Protein AF-A0A2J8PCM3-F1 (afdb_monomer)

Secondary structure (DSSP, 8-state):
-PPPPPP-PPPPPP--------TT-HHHHHHHHHHHHHHHHHHHHHHHHHHHHHHHHS---TT-SS--HHHHHHHHHHHHHHHHHHHHHHHHHHHHHHHHHHHHHHHHHHHH------

Nearest PDB structures (foldseek):
  6o35-assembly1_A  TM=3.845E-01  e=9.141E+00  synthetic construct

Foldseek 3Di:
DDDDDDDDDDDDDDDDPDDDDDPPCPVVVVVVVVVVVVVVVVVVVVVVVVLVVLVVVFPDDPPCPDDDPVNSVVSSVVRVVVVVVVVVVVVVVVVVVVVVVVVVVVVVDVVVDPPPPD

Solvent-accessible surface area (backbone atoms only — not comparable to full-atom values): 7454 Å² total; per-residue (Å²): 138,86,82,84,82,85,79,82,79,78,81,80,80,79,78,80,78,81,81,77,89,72,100,83,54,67,68,59,55,52,50,50,52,51,54,49,51,53,52,50,50,50,53,52,52,53,50,49,52,54,52,56,58,50,52,76,76,38,96,68,62,91,85,56,88,72,77,52,72,66,58,50,53,53,52,47,56,52,48,53,54,50,51,56,51,50,50,54,51,50,52,54,50,50,55,49,50,54,50,50,52,51,51,51,52,54,52,48,54,67,71,62,50,83,73,84,81,125

Sequence (118 aa):
MPSPRLQHSKPPRRLSRAQKHSSGSSNTSTANRSTHNELEKNRRAHLRLCLERLKVLIPLGPDCTRHTTLGLLNKAKAHIKKLEEAERKSQHQLENLEREQRFLKWRLEQLQGPQEME

Organism: Pan troglodytes (NCBI:txid9598)

Mean predicted aligned error: 14.69 Å

Radius of gyration: 35.74 Å; Cα contacts (8 Å, |Δi|>4): 9; chains: 1; bounding box: 71×74×94 Å

InterPro domains:
  IPR011598 Myc-type, basic helix-loop-helix (bHLH) domain [PF00010] (33-84)
  IPR011598 Myc-type, basic helix-loop-helix (bHLH) domain [PS50888] (31-83)
  IPR011598 Myc-type, basic helix-loop-helix (bHLH) domain [SM00353] (37-89)
  IPR036638 Helix-loop-helix DNA-binding domain superfamily [G3DSA:4.10.280.10] (32-111)
  IPR036638 Helix-loop-helix DNA-binding domain superfamily [SSF47459] (28-112)

pLDDT: mean 80.95, std 19.32, range [42.09, 98.5]

Structure (mmCIF, N/CA/C/O backbone):
data_AF-A0A2J8PCM3-F1
#
_entry.id   AF-A0A2J8PCM3-F1
#
loop_
_atom_site.group_PDB
_atom_site.id
_atom_site.type_symbol
_atom_site.label_atom_id
_atom_site.label_alt_id
_atom_site.label_comp_id
_atom_site.label_asym_id
_atom_site.label_entity_id
_atom_site.label_seq_id
_atom_site.pdbx_PDB_ins_code
_atom_site.Cartn_x
_atom_site.Cartn_y
_atom_site.Cartn_z
_atom_site.occupancy
_atom_site.B_iso_or_equiv
_atom_site.auth_seq_id
_atom_site.auth_comp_id
_atom_site.auth_asym_id
_atom_site.auth_atom_id
_atom_site.pdbx_PDB_model_num
ATOM 1 N N . MET A 1 1 ? 0.542 53.873 -42.841 1.00 52.31 1 MET A N 1
ATOM 2 C CA . MET A 1 1 ? 1.897 53.604 -42.315 1.00 52.31 1 MET A CA 1
ATOM 3 C C . MET A 1 1 ? 2.035 52.103 -42.088 1.00 52.31 1 MET A C 1
ATOM 5 O O . MET A 1 1 ? 1.349 51.606 -41.205 1.00 52.31 1 MET A O 1
ATOM 9 N N . PRO A 1 2 ? 2.797 51.357 -42.907 1.00 52.38 2 PRO A N 1
ATOM 10 C CA . PRO A 1 2 ? 2.992 49.924 -42.705 1.00 52.38 2 PRO A CA 1
ATOM 11 C C . PRO A 1 2 ? 4.155 49.661 -41.734 1.00 52.38 2 PRO A C 1
ATOM 13 O O . PRO A 1 2 ? 5.233 50.234 -41.878 1.00 52.38 2 PRO A O 1
ATOM 16 N N . SER A 1 3 ? 3.925 48.802 -40.739 1.00 53.03 3 SER A N 1
ATOM 17 C CA . SER A 1 3 ? 4.915 48.414 -39.725 1.00 53.03 3 SER A CA 1
ATOM 18 C C . SER A 1 3 ? 6.052 47.554 -40.314 1.00 53.03 3 SER A C 1
ATOM 20 O O . SER A 1 3 ? 5.799 46.743 -41.210 1.00 53.03 3 SER A O 1
ATOM 22 N N . PRO A 1 4 ? 7.302 47.671 -39.821 1.00 54.06 4 PRO A N 1
ATOM 23 C CA . PRO A 1 4 ? 8.437 46.948 -40.386 1.00 54.06 4 PRO A CA 1
ATOM 24 C C . PRO A 1 4 ? 8.471 45.466 -39.976 1.00 54.06 4 PRO A C 1
ATOM 26 O O . PRO A 1 4 ? 8.250 45.107 -38.820 1.00 54.06 4 PRO A O 1
ATOM 29 N N . ARG A 1 5 ? 8.796 44.601 -40.948 1.00 53.94 5 ARG A N 1
ATOM 30 C CA . ARG A 1 5 ? 9.018 43.153 -40.780 1.00 53.94 5 ARG A CA 1
ATOM 31 C C . ARG A 1 5 ? 10.190 42.888 -39.828 1.00 53.94 5 ARG A C 1
ATOM 33 O O . ARG A 1 5 ? 11.305 43.339 -40.077 1.00 53.94 5 ARG A O 1
ATOM 40 N N . LEU A 1 6 ? 9.952 42.064 -38.809 1.00 59.03 6 LEU A N 1
ATOM 41 C CA . LEU A 1 6 ? 10.996 41.459 -37.980 1.00 59.03 6 LEU A CA 1
ATOM 42 C C . LEU A 1 6 ? 11.843 40.495 -38.827 1.00 59.03 6 LEU A C 1
ATOM 44 O O . LEU A 1 6 ? 11.343 39.510 -39.380 1.00 59.03 6 LEU A O 1
ATOM 48 N N . GLN A 1 7 ? 13.134 40.797 -38.943 1.00 52.66 7 GLN A N 1
ATOM 49 C CA . GLN A 1 7 ? 14.123 39.930 -39.575 1.00 52.66 7 GLN A CA 1
ATOM 50 C C . GLN A 1 7 ? 14.489 38.803 -38.601 1.00 52.66 7 GLN A C 1
ATOM 52 O O . GLN A 1 7 ? 15.020 39.058 -37.524 1.00 52.66 7 GLN A O 1
ATOM 57 N N . HIS A 1 8 ? 14.209 37.553 -38.972 1.00 47.81 8 HIS A N 1
ATOM 58 C CA . HIS A 1 8 ? 14.647 36.388 -38.206 1.00 47.81 8 HIS A CA 1
ATOM 59 C C . HIS A 1 8 ? 16.108 36.091 -38.558 1.00 47.81 8 HIS A C 1
ATOM 61 O O . HIS A 1 8 ? 16.428 35.718 -39.691 1.00 47.81 8 HIS A O 1
ATOM 67 N N . SER A 1 9 ? 17.003 36.270 -37.592 1.00 52.09 9 SER A N 1
ATOM 68 C CA . SER A 1 9 ? 18.401 35.862 -37.683 1.00 52.09 9 SER A CA 1
ATOM 69 C C . SER A 1 9 ? 18.506 34.329 -37.681 1.00 52.09 9 SER A C 1
ATOM 71 O O . SER A 1 9 ? 17.924 33.637 -36.848 1.00 52.09 9 SER A O 1
ATOM 73 N N . LYS A 1 10 ? 19.239 33.779 -38.657 1.00 60.88 10 LYS A N 1
ATOM 74 C CA . LYS A 1 10 ? 19.553 32.343 -38.754 1.00 60.88 10 LYS A CA 1
ATOM 75 C C . LYS A 1 10 ? 20.372 31.902 -37.525 1.00 60.88 10 LYS A C 1
ATOM 77 O O . LYS A 1 10 ? 21.248 32.658 -37.105 1.00 60.88 10 LYS A O 1
ATOM 82 N N . PRO A 1 11 ? 20.167 30.688 -36.980 1.00 54.72 11 PRO A N 1
ATOM 83 C CA . PRO A 1 11 ? 20.981 30.194 -35.872 1.00 54.72 11 PRO A CA 1
ATOM 84 C C . PRO A 1 11 ? 22.429 29.939 -36.333 1.00 54.72 11 PRO A C 1
ATOM 86 O O . PRO A 1 11 ? 22.649 29.579 -37.497 1.00 54.72 11 PRO A O 1
ATOM 89 N N . PRO A 1 12 ? 23.434 30.097 -35.452 1.00 53.78 12 PRO A N 1
ATOM 90 C CA . PRO A 1 12 ? 24.823 29.874 -35.824 1.00 53.78 12 PRO A CA 1
ATOM 91 C C . PRO A 1 12 ? 25.064 28.391 -36.135 1.00 53.78 12 PRO A C 1
ATOM 93 O O . PRO A 1 12 ? 24.621 27.493 -35.413 1.00 53.78 12 PRO A O 1
ATOM 96 N N . ARG A 1 13 ? 25.783 28.133 -37.235 1.00 56.16 13 ARG A N 1
ATOM 97 C CA . ARG A 1 13 ? 26.284 26.802 -37.606 1.00 56.16 13 ARG A CA 1
ATOM 98 C C . ARG A 1 13 ? 27.101 26.234 -36.443 1.00 56.16 13 ARG A C 1
ATOM 100 O O . ARG A 1 13 ? 28.035 26.880 -35.975 1.00 56.16 13 ARG A O 1
ATOM 107 N N . ARG A 1 14 ? 26.772 25.011 -36.006 1.00 54.19 14 ARG A N 1
ATOM 108 C CA . ARG A 1 14 ? 27.604 24.230 -35.076 1.00 54.19 14 ARG A CA 1
ATOM 109 C C . ARG A 1 14 ? 29.031 24.168 -35.620 1.00 54.19 14 ARG A C 1
ATOM 111 O O . ARG A 1 14 ? 29.235 23.641 -36.712 1.00 54.19 14 ARG A O 1
ATOM 118 N N . LEU A 1 15 ? 30.003 24.643 -34.842 1.00 51.72 15 LEU A N 1
ATOM 119 C CA . LEU A 1 15 ? 31.405 24.325 -35.080 1.00 51.72 15 LEU A CA 1
ATOM 120 C C . LEU A 1 15 ? 31.565 22.804 -35.000 1.00 51.72 15 LEU A C 1
ATOM 122 O O . LEU A 1 15 ? 31.324 22.184 -33.961 1.00 51.72 15 LEU A O 1
ATOM 126 N N . SER A 1 16 ? 31.938 22.202 -36.124 1.00 54.38 16 SER A N 1
ATOM 127 C CA . SER A 1 16 ? 32.411 20.828 -36.204 1.00 54.38 16 SER A CA 1
ATOM 128 C C . SER A 1 16 ? 33.617 20.681 -35.280 1.00 54.38 16 SER A C 1
ATOM 130 O O . SER A 1 16 ? 34.687 21.234 -35.535 1.00 54.38 16 SER A O 1
ATOM 132 N N . ARG A 1 17 ? 33.421 19.960 -34.173 1.00 56.78 17 ARG A N 1
ATOM 133 C CA . ARG A 1 17 ? 34.472 19.595 -33.223 1.00 56.78 17 ARG A CA 1
ATOM 134 C C . ARG A 1 17 ? 35.517 18.763 -33.963 1.00 56.78 17 ARG A C 1
ATOM 136 O O . ARG A 1 17 ? 35.249 17.619 -34.314 1.00 56.78 17 ARG A O 1
ATOM 143 N N . ALA A 1 18 ? 36.688 19.349 -34.194 1.00 48.97 18 ALA A N 1
ATOM 144 C CA . ALA A 1 18 ? 37.847 18.652 -34.731 1.00 48.97 18 ALA A CA 1
ATOM 145 C C . ALA A 1 18 ? 38.190 17.456 -33.823 1.00 48.97 18 ALA A C 1
ATOM 147 O O . ALA A 1 18 ? 38.590 17.633 -32.670 1.00 48.97 18 ALA A O 1
ATOM 148 N N . GLN A 1 19 ? 37.992 16.234 -34.325 1.00 56.28 19 GLN A N 1
ATOM 149 C CA . GLN A 1 19 ? 38.495 15.024 -33.682 1.00 56.28 19 GLN A CA 1
ATOM 150 C C . GLN A 1 19 ? 39.987 14.899 -33.994 1.00 56.28 19 GLN A C 1
ATOM 152 O O . GLN A 1 19 ? 40.373 14.539 -35.101 1.00 56.28 19 GLN A O 1
ATOM 157 N N . LYS A 1 20 ? 40.820 15.219 -33.001 1.00 47.81 20 LYS A N 1
ATOM 158 C CA . LYS A 1 20 ? 42.234 14.835 -32.970 1.00 47.81 20 LYS A CA 1
ATOM 159 C C . LYS A 1 20 ? 42.350 13.345 -32.617 1.00 47.81 20 LYS A C 1
ATOM 161 O O . LYS A 1 20 ? 41.561 12.820 -31.836 1.00 47.81 20 LYS A O 1
ATOM 166 N N . HIS A 1 21 ? 43.325 12.701 -33.246 1.00 55.16 21 HIS A N 1
ATOM 167 C CA . HIS A 1 21 ? 43.581 11.264 -33.307 1.00 55.16 21 HIS A CA 1
ATOM 168 C C . HIS A 1 21 ? 43.700 10.547 -31.948 1.00 55.16 21 HIS A C 1
ATOM 170 O O . HIS A 1 21 ? 44.430 10.993 -31.068 1.00 55.16 21 HIS A O 1
ATOM 176 N N . SER A 1 22 ? 43.083 9.363 -31.849 1.00 50.50 22 SER A N 1
ATOM 177 C CA . SER A 1 22 ? 43.595 8.218 -31.076 1.00 50.50 22 SER A CA 1
ATOM 178 C C . SER A 1 22 ? 43.083 6.900 -31.686 1.00 50.50 22 SER A C 1
ATOM 180 O O . SER A 1 22 ? 42.045 6.342 -31.328 1.00 50.50 22 SER A O 1
ATOM 182 N N . SER A 1 23 ? 43.816 6.406 -32.683 1.00 55.09 23 SER A N 1
ATOM 183 C CA . SER A 1 23 ? 43.581 5.140 -33.386 1.00 55.09 23 SER A CA 1
ATOM 184 C C . SER A 1 23 ? 43.999 3.932 -32.535 1.00 55.09 23 SER A C 1
ATOM 186 O O . SER A 1 23 ? 44.985 3.265 -32.831 1.00 55.09 23 SER A O 1
ATOM 188 N N . GLY A 1 24 ? 43.249 3.667 -31.460 1.00 54.12 24 GLY A N 1
ATOM 189 C CA . GLY A 1 24 ? 43.447 2.484 -30.605 1.00 54.12 24 GLY A CA 1
ATOM 190 C C . GLY A 1 24 ? 42.374 2.219 -29.537 1.00 54.12 24 GLY A C 1
ATOM 191 O O . GLY A 1 24 ? 42.500 1.261 -28.787 1.00 54.12 24 GLY A O 1
ATOM 192 N N . SER A 1 25 ? 41.313 3.035 -29.443 1.00 54.00 25 SER A N 1
ATOM 193 C CA . SER A 1 25 ? 40.330 2.972 -28.336 1.00 54.00 25 SER A CA 1
ATOM 194 C C . SER A 1 25 ? 38.859 2.994 -28.798 1.00 54.00 25 SER A C 1
ATOM 196 O O . SER A 1 25 ? 37.941 3.302 -28.038 1.00 54.00 25 SER A O 1
ATOM 198 N N . SER A 1 26 ? 38.588 2.700 -30.073 1.00 56.50 26 SER A N 1
ATOM 199 C CA . SER A 1 26 ? 37.218 2.680 -30.620 1.00 56.50 26 SER A CA 1
ATOM 200 C C . SER A 1 26 ? 36.460 1.380 -30.306 1.00 56.50 26 SER A C 1
ATOM 202 O O . SER A 1 26 ? 35.253 1.419 -30.064 1.00 56.50 26 SER A O 1
ATOM 204 N N . ASN A 1 27 ? 37.153 0.237 -30.244 1.00 58.22 27 ASN A N 1
ATOM 205 C CA . ASN A 1 27 ? 36.540 -1.057 -29.904 1.00 58.22 27 ASN A CA 1
ATOM 206 C C . ASN A 1 27 ? 36.241 -1.205 -28.404 1.00 58.22 27 ASN A C 1
ATOM 208 O O . ASN A 1 27 ? 35.212 -1.754 -28.026 1.00 58.22 27 ASN A O 1
ATOM 212 N N . THR A 1 28 ? 37.095 -0.671 -27.529 1.00 60.66 28 THR A N 1
ATOM 213 C CA . THR A 1 28 ? 36.870 -0.686 -26.072 1.00 60.66 28 THR A CA 1
ATOM 214 C C . THR A 1 28 ? 35.725 0.242 -25.674 1.00 60.66 28 THR A C 1
ATOM 216 O O . THR A 1 28 ? 34.882 -0.116 -24.861 1.00 60.66 28 THR A O 1
ATOM 219 N N . SER A 1 29 ? 35.624 1.421 -26.288 1.00 66.19 29 SER A N 1
ATOM 220 C CA . SER A 1 29 ? 34.532 2.361 -26.016 1.00 66.19 29 SER A CA 1
ATOM 221 C C . SER A 1 29 ? 33.169 1.867 -26.523 1.00 66.19 29 SER A C 1
ATOM 223 O O . SER A 1 29 ? 32.154 2.102 -25.867 1.00 66.19 29 SER A O 1
ATOM 225 N N . THR A 1 30 ? 33.113 1.134 -27.638 1.00 73.00 30 THR A N 1
ATOM 226 C CA . THR A 1 30 ? 31.877 0.484 -28.123 1.00 73.00 30 THR A CA 1
ATOM 227 C C . THR A 1 30 ? 31.493 -0.746 -27.297 1.00 73.00 30 THR A C 1
ATOM 229 O O . THR A 1 30 ? 30.312 -0.898 -26.965 1.00 73.00 30 THR A O 1
ATOM 232 N N . ALA A 1 31 ? 32.464 -1.561 -26.873 1.00 75.19 31 ALA A N 1
ATOM 233 C CA . ALA A 1 31 ? 32.240 -2.644 -25.913 1.00 75.19 31 ALA A CA 1
ATOM 234 C C . ALA A 1 31 ? 31.708 -2.105 -24.572 1.00 75.19 31 ALA A C 1
ATOM 236 O O . ALA A 1 31 ? 30.682 -2.573 -24.084 1.00 75.19 31 ALA A O 1
ATOM 237 N N . ASN A 1 32 ? 32.304 -1.034 -24.039 1.00 85.00 32 ASN A N 1
ATOM 238 C CA . ASN A 1 32 ? 31.857 -0.400 -22.795 1.00 85.00 32 ASN A CA 1
ATOM 239 C C . ASN A 1 32 ? 30.430 0.161 -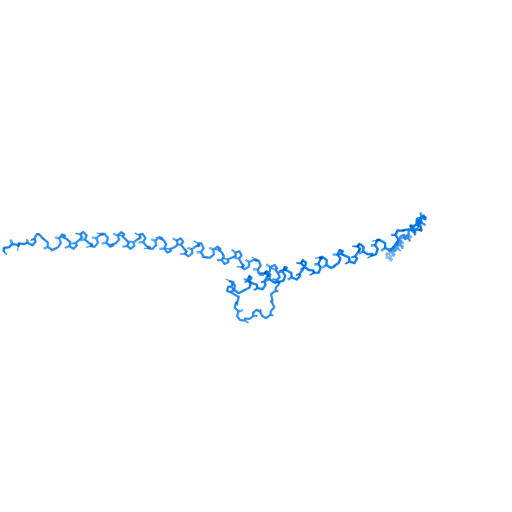22.899 1.00 85.00 32 ASN A C 1
ATOM 241 O O . ASN A 1 32 ? 29.647 0.036 -21.957 1.00 85.00 32 ASN A O 1
ATOM 245 N N . ARG A 1 33 ? 30.057 0.753 -24.043 1.00 91.88 33 ARG A N 1
ATOM 246 C CA . ARG A 1 33 ? 28.677 1.217 -24.286 1.00 91.88 33 ARG A CA 1
ATOM 247 C C . ARG A 1 33 ? 27.683 0.060 -24.346 1.00 91.88 33 ARG A C 1
ATOM 249 O O . ARG A 1 33 ? 26.571 0.195 -23.843 1.00 91.88 33 ARG A O 1
ATOM 256 N N . SER A 1 34 ? 28.085 -1.062 -24.934 1.00 91.88 34 SER A N 1
ATOM 257 C CA . SER A 1 34 ? 27.250 -2.262 -25.025 1.00 91.88 34 SER A CA 1
ATOM 258 C C . SER A 1 34 ? 27.026 -2.878 -23.642 1.00 91.88 34 SER A C 1
ATOM 260 O O . SER A 1 34 ? 25.879 -3.093 -23.256 1.00 91.88 34 SER A O 1
ATOM 262 N N . THR A 1 35 ? 28.087 -3.031 -22.841 1.00 95.06 35 THR A N 1
ATOM 263 C CA . THR A 1 35 ? 27.994 -3.483 -21.443 1.00 95.06 35 THR A CA 1
ATOM 264 C C . THR A 1 35 ? 27.104 -2.563 -20.607 1.00 95.06 35 THR A C 1
ATOM 266 O O . THR A 1 35 ? 26.223 -3.037 -19.893 1.00 95.06 35 THR A O 1
ATOM 269 N N . HIS A 1 36 ? 27.265 -1.241 -20.731 1.00 96.44 36 HIS A N 1
ATOM 270 C CA . HIS A 1 36 ? 26.406 -0.274 -20.044 1.00 96.44 36 HIS A CA 1
ATOM 271 C C . HIS A 1 36 ? 24.922 -0.442 -20.417 1.00 96.44 36 HIS A C 1
ATOM 273 O O . HIS A 1 36 ? 24.055 -0.423 -19.543 1.00 96.44 36 HIS A O 1
ATOM 279 N N . ASN A 1 37 ? 24.613 -0.615 -21.705 1.00 96.94 37 ASN A N 1
ATOM 280 C CA . ASN A 1 37 ? 23.236 -0.793 -22.166 1.00 96.94 37 ASN A CA 1
ATOM 281 C C . ASN A 1 37 ? 22.603 -2.082 -21.638 1.00 96.94 37 ASN A C 1
ATOM 283 O O . ASN A 1 37 ? 21.435 -2.053 -21.245 1.00 96.94 37 ASN A O 1
ATOM 287 N N . GLU A 1 38 ? 23.353 -3.185 -21.597 1.00 97.00 38 GLU A N 1
ATOM 288 C CA . GLU A 1 38 ? 22.862 -4.443 -21.027 1.00 97.00 38 GLU A CA 1
ATOM 289 C C . GLU A 1 38 ? 22.589 -4.314 -19.523 1.00 97.00 38 GLU A C 1
ATOM 291 O O . GLU A 1 38 ? 21.522 -4.720 -19.054 1.00 97.00 38 GLU A O 1
ATOM 296 N N . LEU A 1 39 ? 23.476 -3.649 -18.775 1.00 97.31 39 LEU A N 1
ATOM 297 C CA . LEU A 1 39 ? 23.252 -3.371 -17.353 1.00 97.31 39 LEU A CA 1
ATOM 298 C C . LEU A 1 39 ? 22.007 -2.498 -17.128 1.00 97.31 39 LEU A C 1
ATOM 300 O O . LEU A 1 39 ? 21.171 -2.817 -16.282 1.00 97.31 39 LEU A O 1
ATOM 304 N N . GLU A 1 40 ? 21.822 -1.435 -17.913 1.00 98.00 40 GLU A N 1
ATOM 305 C CA . GLU A 1 40 ? 20.642 -0.567 -17.803 1.00 98.00 40 GLU A CA 1
ATOM 306 C C . GLU A 1 40 ? 19.351 -1.290 -18.221 1.00 98.00 40 GLU A C 1
ATOM 308 O O . GLU A 1 40 ? 18.290 -1.081 -17.622 1.00 98.00 40 GLU A O 1
ATOM 313 N N . LYS A 1 41 ? 19.416 -2.179 -19.217 1.00 98.31 41 LYS A N 1
ATOM 314 C CA . LYS A 1 41 ? 18.288 -3.024 -19.628 1.00 98.31 41 LYS A CA 1
ATOM 315 C C . LYS A 1 41 ? 17.888 -3.982 -18.509 1.00 98.31 41 LYS A C 1
ATOM 317 O O . LYS A 1 41 ? 16.695 -4.069 -18.200 1.00 98.31 41 LYS A O 1
ATOM 322 N N . ASN A 1 42 ? 18.859 -4.634 -17.870 1.00 98.25 42 ASN A N 1
ATOM 323 C CA . ASN A 1 42 ? 18.625 -5.487 -16.708 1.00 98.25 42 ASN A CA 1
ATOM 324 C C . ASN A 1 42 ? 18.014 -4.686 -15.545 1.00 98.25 42 ASN A C 1
ATOM 326 O O . ASN A 1 42 ? 16.951 -5.050 -15.035 1.00 98.25 42 ASN A O 1
ATOM 330 N N . ARG A 1 43 ? 18.591 -3.523 -15.216 1.00 98.38 43 ARG A N 1
ATOM 331 C CA . ARG A 1 43 ? 18.068 -2.623 -14.177 1.00 98.38 43 ARG A CA 1
ATOM 332 C C . ARG A 1 43 ? 16.616 -2.214 -14.449 1.00 98.38 43 ARG A C 1
ATOM 334 O O . ARG A 1 43 ? 15.783 -2.226 -13.541 1.00 98.38 43 ARG A O 1
ATOM 341 N N . ARG A 1 44 ? 16.279 -1.882 -15.701 1.00 97.81 44 ARG A N 1
ATOM 342 C CA . ARG A 1 44 ? 14.901 -1.549 -16.113 1.00 97.81 44 ARG A CA 1
ATOM 343 C C . ARG A 1 44 ? 13.956 -2.744 -16.034 1.00 97.81 44 ARG A C 1
ATOM 345 O O . ARG A 1 44 ? 12.791 -2.550 -15.695 1.00 97.81 44 ARG A O 1
ATOM 352 N N . ALA A 1 45 ? 14.416 -3.952 -16.350 1.00 98.19 45 ALA A N 1
ATOM 353 C CA . ALA A 1 45 ? 13.616 -5.165 -16.193 1.00 98.19 45 ALA A CA 1
ATOM 354 C C . ALA A 1 45 ? 13.279 -5.412 -14.715 1.00 98.19 45 ALA A C 1
ATOM 356 O O . ALA A 1 45 ? 12.109 -5.603 -14.384 1.00 98.19 45 ALA A O 1
ATOM 357 N N . HIS A 1 46 ? 14.269 -5.288 -13.827 1.00 98.12 46 HIS A N 1
ATOM 358 C CA . HIS A 1 46 ? 14.060 -5.392 -12.383 1.00 98.12 46 HIS A CA 1
ATOM 359 C C . HIS A 1 46 ? 13.066 -4.340 -11.866 1.00 98.12 46 HIS A C 1
ATOM 361 O O . HIS A 1 46 ? 12.120 -4.672 -11.157 1.00 98.12 46 HIS A O 1
ATOM 367 N N . LEU A 1 47 ? 13.208 -3.078 -12.288 1.00 97.38 47 LEU A N 1
ATOM 368 C CA . LEU A 1 47 ? 12.269 -2.019 -11.906 1.00 97.38 47 LEU A CA 1
ATOM 369 C C . LEU A 1 47 ? 10.825 -2.345 -12.317 1.00 97.38 47 LEU A C 1
ATOM 371 O O . LEU A 1 47 ? 9.903 -2.140 -11.529 1.00 97.38 47 LEU A O 1
ATOM 375 N N . ARG A 1 48 ? 10.613 -2.865 -13.533 1.00 95.56 48 ARG A N 1
ATOM 376 C CA . ARG A 1 48 ? 9.275 -3.280 -13.981 1.00 95.56 48 ARG A CA 1
ATOM 377 C C . ARG A 1 48 ? 8.705 -4.380 -13.090 1.00 95.56 48 ARG A C 1
ATOM 379 O O . ARG A 1 48 ? 7.553 -4.267 -12.691 1.00 95.56 48 ARG A O 1
ATOM 386 N N . LEU A 1 49 ? 9.510 -5.378 -12.723 1.00 96.31 49 LEU A N 1
ATOM 387 C CA . LEU A 1 49 ? 9.089 -6.442 -11.808 1.00 96.31 49 LEU A CA 1
ATOM 388 C C . LEU A 1 49 ? 8.653 -5.887 -10.442 1.00 96.31 49 LEU A C 1
ATOM 390 O O . LEU A 1 49 ? 7.609 -6.281 -9.926 1.00 96.31 49 LEU A O 1
ATOM 394 N N . CYS A 1 50 ? 9.414 -4.952 -9.868 1.00 96.75 50 CYS A N 1
ATOM 395 C CA . CYS A 1 50 ? 9.034 -4.297 -8.614 1.00 96.75 50 CYS A CA 1
ATOM 396 C C . CYS A 1 50 ? 7.701 -3.543 -8.738 1.00 96.75 50 CYS A C 1
ATOM 398 O O . CYS A 1 50 ? 6.869 -3.621 -7.836 1.00 96.75 50 CYS A O 1
ATOM 400 N N . LEU A 1 51 ? 7.478 -2.837 -9.852 1.00 94.56 51 LEU A N 1
ATOM 401 C CA . LEU A 1 51 ? 6.229 -2.110 -10.091 1.00 94.56 51 LEU A CA 1
ATOM 402 C C . LEU A 1 51 ? 5.037 -3.057 -10.286 1.00 94.56 51 LEU A C 1
ATOM 404 O O . LEU A 1 51 ? 3.961 -2.761 -9.779 1.00 94.56 51 LEU A O 1
ATOM 408 N N . GLU A 1 52 ? 5.212 -4.196 -10.960 1.00 92.31 52 GLU A N 1
ATOM 409 C CA . GLU A 1 52 ? 4.157 -5.215 -11.075 1.00 92.31 52 GLU A CA 1
ATOM 410 C C . GLU A 1 52 ? 3.784 -5.802 -9.712 1.00 92.31 52 GLU A C 1
ATOM 412 O O . GLU A 1 52 ? 2.604 -5.876 -9.378 1.00 92.31 52 GLU A O 1
ATOM 417 N N . ARG A 1 53 ? 4.774 -6.129 -8.871 1.00 94.19 53 ARG A N 1
ATOM 418 C CA . ARG A 1 53 ? 4.512 -6.580 -7.493 1.00 94.19 53 ARG A CA 1
ATOM 419 C C . ARG A 1 53 ? 3.748 -5.530 -6.689 1.00 94.19 53 ARG A C 1
ATOM 421 O O . ARG A 1 53 ? 2.799 -5.864 -5.988 1.00 94.19 53 ARG A O 1
ATOM 428 N N . LEU A 1 54 ? 4.135 -4.262 -6.820 1.00 94.25 54 LEU A N 1
ATOM 429 C CA . 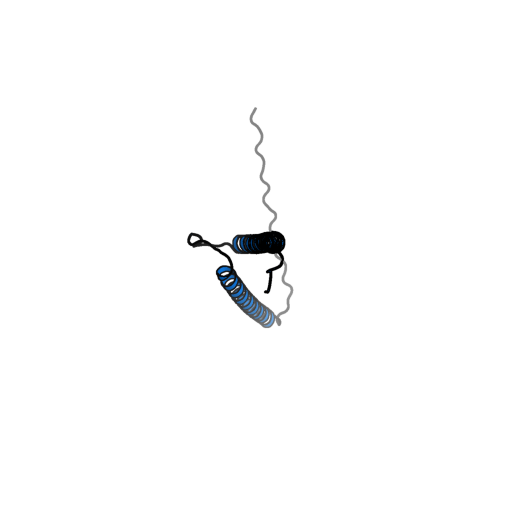LEU A 1 54 ? 3.464 -3.156 -6.144 1.00 94.25 54 LEU A CA 1
ATOM 430 C C . LEU A 1 54 ? 1.995 -3.020 -6.574 1.00 94.25 54 LEU A C 1
ATOM 432 O O . LEU A 1 54 ? 1.148 -2.726 -5.735 1.00 94.25 54 LEU A O 1
ATOM 436 N N . LYS A 1 55 ? 1.671 -3.250 -7.853 1.00 91.06 55 LYS A N 1
ATOM 437 C CA . LYS A 1 55 ? 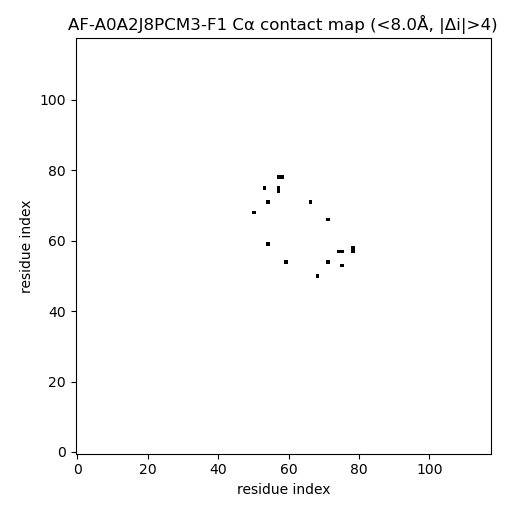0.288 -3.158 -8.347 1.00 91.06 55 LYS A CA 1
ATOM 438 C C . LYS A 1 55 ? -0.661 -4.122 -7.645 1.00 91.06 55 LYS A C 1
ATOM 440 O O . LYS A 1 55 ? -1.779 -3.727 -7.351 1.00 91.06 55 LYS A O 1
ATOM 445 N N . VAL A 1 56 ? -0.214 -5.343 -7.357 1.00 90.44 56 VAL A N 1
ATOM 446 C CA . VAL A 1 56 ? -1.043 -6.373 -6.705 1.00 90.44 56 VAL A CA 1
ATOM 447 C C . VAL A 1 56 ? -1.397 -5.990 -5.263 1.00 90.44 56 VAL A C 1
ATOM 449 O O . VAL A 1 56 ? -2.456 -6.358 -4.768 1.00 90.44 56 VAL A O 1
ATOM 452 N N . LEU A 1 57 ? -0.530 -5.228 -4.592 1.00 92.50 57 LEU A N 1
ATOM 453 C CA . LEU A 1 57 ? -0.723 -4.808 -3.200 1.00 92.50 57 LEU A CA 1
ATOM 454 C C . LEU A 1 57 ? -1.631 -3.585 -3.050 1.00 92.50 57 LEU A C 1
ATOM 456 O O . LEU A 1 57 ? -2.093 -3.292 -1.952 1.00 92.50 57 LEU A O 1
ATOM 460 N N . ILE A 1 58 ? -1.849 -2.831 -4.125 1.00 92.12 58 ILE A N 1
ATOM 461 C CA . ILE A 1 58 ? -2.634 -1.600 -4.083 1.00 92.12 58 ILE A CA 1
ATOM 462 C C . ILE A 1 58 ? -4.037 -1.909 -4.613 1.00 92.12 58 ILE A C 1
ATOM 464 O O . ILE A 1 58 ? -4.158 -2.567 -5.644 1.00 92.12 58 ILE A O 1
ATOM 468 N N . PRO A 1 59 ? -5.108 -1.381 -3.991 1.00 86.94 59 PRO A N 1
ATOM 469 C CA . PRO A 1 59 ? -6.463 -1.480 -4.522 1.00 86.94 59 PRO A CA 1
ATOM 470 C C . PRO A 1 59 ? -6.599 -0.604 -5.776 1.00 86.94 59 PRO A C 1
ATOM 472 O O . PRO A 1 59 ? -7.038 0.549 -5.747 1.00 86.94 59 PRO A O 1
ATOM 475 N N . LEU A 1 60 ? -6.151 -1.151 -6.898 1.00 76.81 60 LEU A N 1
ATOM 476 C CA . LEU A 1 60 ? -6.254 -0.583 -8.227 1.00 76.81 60 LEU A CA 1
ATOM 477 C C . LEU A 1 60 ? -7.520 -1.175 -8.843 1.00 76.81 60 LEU A C 1
ATOM 479 O O . LEU A 1 60 ? -7.516 -2.321 -9.271 1.00 76.81 60 LEU A O 1
ATOM 483 N N . GLY A 1 61 ? -8.627 -0.431 -8.800 1.00 69.38 61 GLY A N 1
ATOM 484 C CA . GLY A 1 61 ? -9.902 -0.894 -9.356 1.00 69.38 61 GLY A CA 1
ATOM 485 C C . GLY A 1 61 ? -9.788 -1.378 -10.816 1.00 69.38 61 GLY A C 1
ATOM 486 O O . GLY A 1 61 ? -8.837 -1.006 -11.513 1.00 69.38 61 GLY A O 1
ATOM 487 N N . PRO A 1 62 ? -10.764 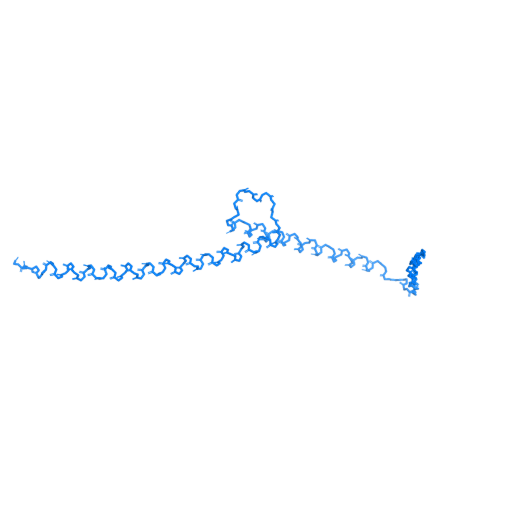-2.176 -11.285 1.00 64.94 62 PRO A N 1
ATOM 488 C CA . PRO A 1 62 ? -10.712 -2.896 -12.565 1.00 64.94 62 PRO A CA 1
ATOM 489 C C . PRO A 1 62 ? -10.539 -1.996 -13.803 1.00 64.94 62 PRO A C 1
ATOM 491 O O . PRO A 1 62 ? -10.056 -2.458 -14.833 1.00 64.94 62 PRO A O 1
ATOM 494 N N . ASP A 1 63 ? -10.837 -0.698 -13.699 1.00 58.72 63 ASP A N 1
ATOM 495 C CA . ASP A 1 63 ? -10.793 0.249 -14.824 1.00 58.72 63 ASP A CA 1
ATOM 496 C C . ASP A 1 63 ? -9.398 0.784 -15.156 1.00 58.72 63 ASP A C 1
ATOM 498 O O . ASP A 1 63 ? -9.217 1.578 -16.081 1.00 58.72 63 ASP A O 1
ATOM 502 N N . CYS A 1 64 ? -8.371 0.375 -14.418 1.00 61.66 64 CYS A N 1
ATOM 503 C CA . CYS A 1 64 ? -7.023 0.842 -14.687 1.00 61.66 64 CYS A CA 1
ATOM 504 C C . CYS A 1 64 ? -6.255 -0.087 -15.641 1.00 61.66 64 CYS A C 1
ATOM 506 O O . CYS A 1 64 ? -5.158 -0.557 -15.347 1.00 61.66 64 CYS A O 1
ATOM 508 N N . THR A 1 65 ? -6.788 -0.286 -16.842 1.00 60.12 65 THR A N 1
ATOM 509 C CA . THR A 1 65 ? -6.087 -0.976 -17.943 1.00 60.12 65 THR A CA 1
ATOM 510 C C . THR A 1 65 ? -4.747 -0.317 -18.313 1.00 60.12 65 THR A C 1
ATOM 512 O O . THR A 1 65 ? -3.874 -0.968 -18.890 1.00 60.12 65 THR A O 1
ATOM 515 N N . ARG A 1 66 ? -4.523 0.954 -17.932 1.00 69.44 66 ARG A N 1
ATOM 516 C CA . ARG A 1 66 ? -3.212 1.628 -17.967 1.00 69.44 66 ARG A CA 1
ATOM 517 C C . ARG A 1 66 ? -2.907 2.383 -16.674 1.00 69.44 66 ARG A C 1
ATOM 519 O O . ARG A 1 66 ? -3.630 3.291 -16.277 1.00 69.44 66 ARG A O 1
ATOM 526 N N . HIS A 1 67 ? -1.750 2.083 -16.088 1.00 80.69 67 HIS A N 1
ATOM 527 C CA . HIS A 1 67 ? -1.187 2.814 -14.953 1.00 80.69 67 HIS A CA 1
ATOM 528 C C . HIS A 1 67 ? 0.121 3.496 -15.340 1.00 80.69 67 HIS A C 1
ATOM 530 O O . HIS A 1 67 ? 1.026 2.854 -15.873 1.00 80.69 67 HIS A O 1
ATOM 536 N N . THR A 1 68 ? 0.257 4.780 -15.016 1.00 90.94 68 THR A N 1
ATOM 537 C CA . THR A 1 68 ? 1.557 5.459 -15.052 1.00 90.94 68 THR A CA 1
ATOM 538 C C . THR A 1 68 ? 2.349 5.127 -13.784 1.00 90.94 68 THR A C 1
ATOM 540 O O . THR A 1 68 ? 1.760 4.926 -12.720 1.00 90.94 68 THR A O 1
ATOM 543 N N . THR A 1 69 ? 3.685 5.106 -13.858 1.00 92.50 69 THR A N 1
ATOM 544 C CA . THR A 1 69 ? 4.543 4.869 -12.680 1.00 92.50 69 THR A CA 1
ATOM 545 C C . THR A 1 69 ? 4.249 5.871 -11.565 1.00 92.50 69 THR A C 1
ATOM 547 O O . THR A 1 69 ? 4.091 5.486 -10.413 1.00 92.50 69 THR A O 1
ATOM 550 N N . LEU A 1 70 ? 4.100 7.154 -11.908 1.00 94.25 70 LEU A N 1
ATOM 551 C CA . LEU A 1 70 ? 3.781 8.199 -10.936 1.00 94.25 70 LEU A CA 1
ATOM 552 C C . LEU A 1 70 ? 2.408 7.981 -10.283 1.00 94.25 70 LEU A C 1
ATOM 554 O O . LEU A 1 70 ? 2.284 8.082 -9.064 1.00 94.25 70 LEU A O 1
ATOM 558 N N . GLY A 1 71 ? 1.386 7.646 -11.078 1.00 91.69 71 GLY A N 1
ATOM 559 C CA . GLY A 1 71 ? 0.044 7.370 -10.566 1.00 91.69 71 GLY A CA 1
ATOM 560 C C . GLY A 1 71 ? 0.024 6.179 -9.608 1.00 91.69 71 GLY A C 1
ATOM 561 O O . GLY A 1 71 ? -0.635 6.241 -8.571 1.00 91.69 71 GLY A O 1
ATOM 562 N N . LEU A 1 72 ? 0.794 5.131 -9.912 1.00 92.94 72 LEU A N 1
ATOM 563 C CA . LEU A 1 72 ? 0.955 3.973 -9.036 1.00 92.94 72 LEU A CA 1
ATOM 564 C C . LEU A 1 72 ? 1.582 4.363 -7.691 1.00 92.94 72 LEU A C 1
ATOM 566 O O . LEU A 1 72 ? 1.036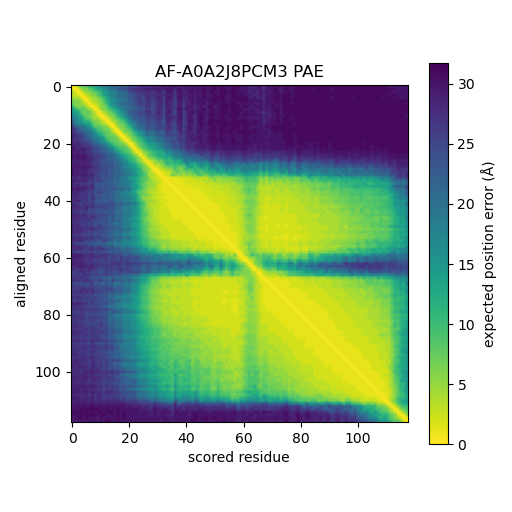 4.025 -6.645 1.00 92.94 72 LEU A O 1
ATOM 570 N N . LEU A 1 73 ? 2.683 5.118 -7.712 1.00 95.12 73 LEU A N 1
ATOM 571 C CA . LEU A 1 73 ? 3.374 5.559 -6.496 1.00 95.12 73 LEU A CA 1
ATOM 572 C C . LEU A 1 73 ? 2.495 6.475 -5.629 1.00 95.12 73 LEU A C 1
ATOM 574 O O . LEU A 1 73 ? 2.451 6.319 -4.409 1.00 95.12 73 LEU A O 1
ATOM 578 N N . ASN A 1 74 ? 1.742 7.389 -6.248 1.00 94.31 74 ASN A N 1
ATOM 579 C CA . ASN A 1 74 ? 0.810 8.258 -5.529 1.00 94.31 74 ASN A CA 1
ATOM 580 C C . ASN A 1 74 ? -0.324 7.460 -4.869 1.00 94.31 74 ASN A C 1
ATOM 582 O O . ASN A 1 74 ? -0.652 7.713 -3.708 1.00 94.31 74 ASN A O 1
ATOM 586 N N . LYS A 1 75 ? -0.890 6.468 -5.571 1.00 92.62 75 LYS A N 1
ATOM 587 C CA . LYS A 1 75 ? -1.907 5.572 -5.000 1.00 92.62 75 LYS A CA 1
ATOM 588 C C . LYS A 1 75 ? -1.338 4.705 -3.876 1.00 92.62 75 LYS A C 1
ATOM 590 O O . LYS A 1 75 ? -2.012 4.548 -2.866 1.00 92.62 75 LYS A O 1
ATOM 595 N N . ALA A 1 76 ? -0.103 4.217 -4.002 1.00 95.62 76 ALA A N 1
ATOM 596 C CA . ALA A 1 76 ? 0.585 3.477 -2.941 1.00 95.62 76 ALA A CA 1
ATOM 597 C C . ALA A 1 76 ? 0.686 4.313 -1.659 1.00 95.62 76 ALA A C 1
ATOM 599 O O . ALA A 1 76 ? 0.263 3.885 -0.587 1.00 95.62 76 ALA A O 1
ATOM 600 N N . LYS A 1 77 ? 1.168 5.555 -1.794 1.00 96.19 77 LYS A N 1
ATOM 601 C CA . LYS A 1 77 ? 1.281 6.505 -0.682 1.00 96.19 77 LYS A CA 1
ATOM 602 C C . LYS A 1 77 ? -0.075 6.786 -0.033 1.00 96.19 77 LYS A C 1
ATOM 604 O O . LYS A 1 77 ? -0.170 6.839 1.189 1.00 96.19 77 LYS A O 1
ATOM 609 N N . ALA A 1 78 ? -1.119 6.975 -0.838 1.00 95.94 78 ALA A N 1
ATOM 610 C CA . ALA A 1 78 ? -2.472 7.182 -0.330 1.00 95.94 78 ALA A CA 1
ATOM 611 C C . ALA A 1 78 ? -3.023 5.934 0.381 1.00 95.94 78 ALA A C 1
ATOM 613 O O . ALA A 1 78 ? -3.690 6.059 1.405 1.00 95.94 78 ALA A O 1
ATOM 614 N N . HIS A 1 79 ? -2.723 4.739 -0.134 1.00 96.38 79 HIS A N 1
ATOM 615 C CA . HIS A 1 79 ? -3.168 3.485 0.459 1.00 96.38 79 HIS A CA 1
ATOM 616 C C . HIS A 1 79 ? -2.555 3.257 1.843 1.00 96.38 79 HIS A C 1
ATOM 618 O O . HIS A 1 79 ? -3.300 2.960 2.772 1.00 96.38 79 HIS A O 1
ATOM 624 N N . ILE A 1 80 ? -1.248 3.499 2.002 1.00 97.69 80 ILE A N 1
ATOM 625 C CA . ILE A 1 80 ? -0.565 3.437 3.306 1.00 97.69 80 ILE A CA 1
ATOM 626 C C . ILE A 1 80 ? -1.261 4.358 4.314 1.00 97.69 80 ILE A C 1
ATOM 628 O O . ILE A 1 80 ? -1.712 3.895 5.356 1.00 97.69 80 ILE A O 1
ATOM 632 N N . LYS A 1 81 ? -1.469 5.633 3.956 1.00 98.12 81 LYS A N 1
ATOM 633 C CA . LYS A 1 81 ? -2.157 6.598 4.832 1.00 98.12 81 LYS A CA 1
ATOM 634 C C . LYS A 1 81 ? -3.556 6.144 5.246 1.00 98.12 81 LYS A C 1
ATOM 636 O O . LYS A 1 81 ? -3.958 6.338 6.389 1.00 98.12 81 LYS A O 1
ATOM 641 N N . LYS A 1 82 ? -4.313 5.555 4.315 1.00 97.44 82 LYS A N 1
ATOM 642 C CA . LYS A 1 82 ? -5.656 5.036 4.597 1.00 97.44 82 LYS A CA 1
ATOM 643 C C . LYS A 1 82 ? -5.609 3.870 5.588 1.00 97.44 82 LYS A C 1
ATOM 645 O O . LYS A 1 82 ? -6.469 3.805 6.461 1.00 97.44 82 LYS A O 1
ATOM 650 N N . LEU A 1 83 ? -4.643 2.961 5.445 1.00 98.12 83 LEU A N 1
ATOM 651 C CA . LEU A 1 83 ? -4.467 1.837 6.367 1.00 98.12 83 LEU A CA 1
ATOM 652 C C . LEU A 1 83 ? -4.103 2.329 7.773 1.00 98.12 83 LEU A C 1
ATOM 654 O O . LEU A 1 83 ? -4.759 1.932 8.728 1.00 98.12 83 LEU A O 1
ATOM 658 N N . GLU A 1 84 ? -3.156 3.262 7.884 1.00 98.25 84 GLU A N 1
ATOM 659 C CA . GLU A 1 84 ? -2.766 3.878 9.164 1.00 98.25 84 GLU A CA 1
ATOM 660 C C . GLU A 1 84 ? -3.948 4.587 9.852 1.00 98.25 84 GLU A C 1
ATOM 662 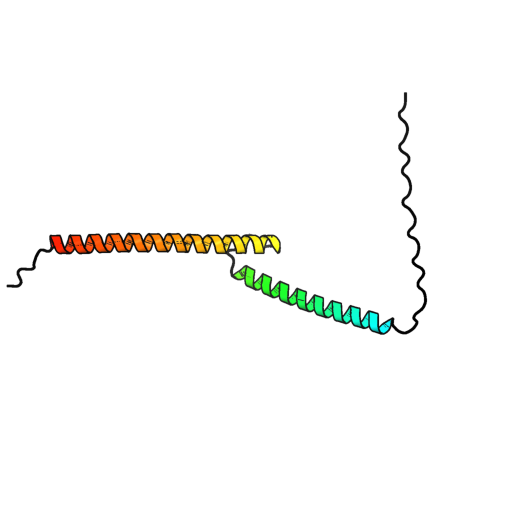O O . GLU A 1 84 ? -4.099 4.560 11.073 1.00 98.25 84 GLU A O 1
ATOM 667 N N . GLU A 1 85 ? -4.814 5.253 9.083 1.00 98.25 85 GLU A N 1
ATOM 668 C CA . GLU A 1 85 ? -6.011 5.891 9.633 1.00 98.25 85 GLU A CA 1
ATOM 669 C C . GLU A 1 85 ? -7.064 4.876 10.090 1.00 98.25 85 GLU A C 1
ATOM 671 O O . GLU A 1 85 ? -7.679 5.065 11.143 1.00 98.25 85 GLU A O 1
ATOM 676 N N . ALA A 1 86 ? -7.272 3.810 9.316 1.00 98.06 86 ALA A N 1
ATOM 677 C CA . ALA A 1 86 ? -8.190 2.737 9.675 1.00 98.06 86 ALA A CA 1
ATOM 678 C C . ALA A 1 86 ? -7.735 2.017 10.952 1.00 98.06 86 ALA A C 1
ATOM 680 O O . ALA A 1 86 ? -8.552 1.794 11.843 1.00 98.06 86 ALA A O 1
ATOM 681 N N . GLU A 1 87 ? -6.438 1.733 11.071 1.00 98.44 87 GLU A N 1
ATOM 682 C CA . GLU A 1 87 ? -5.838 1.154 12.273 1.00 98.44 87 GLU A CA 1
ATOM 683 C C . GLU A 1 87 ? -6.088 2.040 13.499 1.00 98.44 87 GLU A C 1
ATOM 685 O O . GLU A 1 87 ? -6.640 1.570 14.493 1.00 98.44 87 GLU A O 1
ATOM 690 N N . ARG A 1 88 ? -5.795 3.344 13.405 1.00 98.44 88 ARG A N 1
ATOM 691 C CA . ARG A 1 88 ? -6.031 4.297 14.503 1.00 98.44 88 ARG A CA 1
ATOM 692 C C . ARG A 1 88 ? -7.498 4.341 14.936 1.00 98.44 88 ARG A C 1
ATOM 694 O O . ARG A 1 88 ? -7.796 4.385 16.127 1.00 98.44 88 ARG A O 1
ATOM 701 N N . LYS A 1 89 ? -8.428 4.334 13.975 1.00 98.31 89 LYS A N 1
ATOM 702 C CA . LYS A 1 89 ? -9.873 4.304 14.260 1.00 98.31 89 LYS A CA 1
ATOM 703 C C . LYS A 1 89 ? -10.280 3.003 14.946 1.00 98.31 89 LYS A C 1
ATOM 705 O O . LYS A 1 89 ? -11.033 3.051 15.913 1.00 98.31 89 LYS A O 1
ATOM 710 N N . SER A 1 90 ? -9.764 1.868 14.477 1.00 98.19 90 SER A N 1
ATOM 711 C CA . SER A 1 90 ? -10.0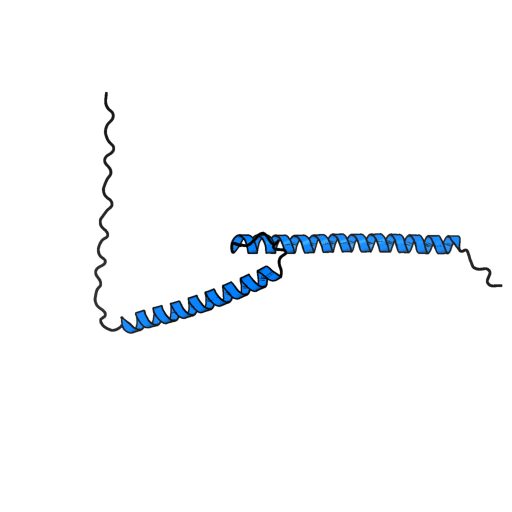31 0.557 15.073 1.00 98.19 90 SER A CA 1
ATOM 712 C C . SER A 1 90 ? -9.505 0.465 16.505 1.00 98.19 90 SER A C 1
ATOM 714 O O . SER A 1 90 ? -10.204 -0.056 17.367 1.00 98.19 90 SER A O 1
ATOM 716 N N . GLN A 1 91 ? -8.309 0.996 16.775 1.00 98.38 91 GLN A N 1
ATOM 717 C CA . GLN A 1 91 ? -7.748 1.055 18.129 1.00 98.38 91 GLN A CA 1
ATOM 718 C C . GLN A 1 91 ? -8.637 1.884 19.058 1.00 98.38 9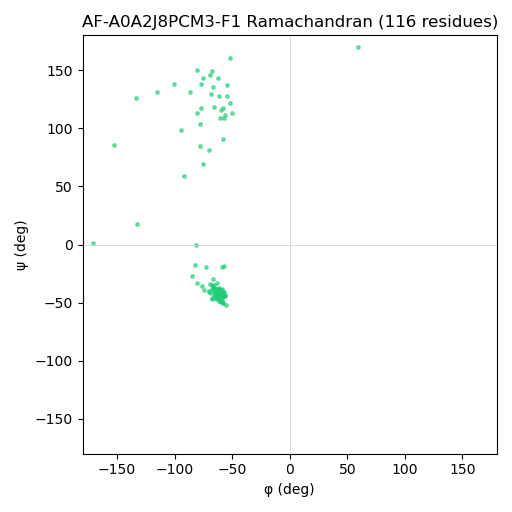1 GLN A C 1
ATOM 720 O O . GLN A 1 91 ? -9.011 1.422 20.131 1.00 98.38 91 GLN A O 1
ATOM 725 N N . HIS A 1 92 ? -9.067 3.067 18.614 1.00 98.38 92 HIS A N 1
ATOM 726 C CA . HIS A 1 92 ? -9.960 3.903 19.412 1.00 98.38 92 HIS A CA 1
ATOM 727 C C . HIS A 1 92 ? -11.319 3.233 19.681 1.00 98.38 92 HIS A C 1
ATOM 729 O O . HIS A 1 92 ? -11.870 3.341 20.776 1.00 98.38 92 HIS A O 1
ATOM 735 N N . GLN A 1 93 ? -11.867 2.518 18.695 1.00 98.31 93 GLN A N 1
ATOM 736 C CA . GLN A 1 93 ? -13.094 1.743 18.881 1.00 98.31 93 GLN A CA 1
ATOM 737 C C . GLN A 1 93 ? -12.909 0.620 19.901 1.00 98.31 93 GLN A C 1
ATOM 739 O O . GLN A 1 93 ? -13.764 0.459 20.768 1.00 98.31 93 GLN A O 1
ATOM 744 N N . LEU A 1 94 ? -11.794 -0.112 19.833 1.00 98.50 94 LEU A N 1
ATOM 745 C CA . LEU A 1 94 ? -11.472 -1.152 20.805 1.00 98.50 94 LEU A CA 1
ATOM 746 C C . LEU A 1 94 ? -11.405 -0.579 22.227 1.00 98.50 94 LEU A C 1
ATOM 748 O O . LEU A 1 94 ? -12.086 -1.088 23.111 1.00 98.50 94 LEU A O 1
ATOM 752 N N . GLU A 1 95 ? -10.687 0.527 22.433 1.00 98.31 95 GLU A N 1
ATOM 753 C CA . GLU A 1 95 ? -10.595 1.188 23.745 1.00 98.31 95 GLU A CA 1
ATOM 754 C C . GLU A 1 95 ? -11.967 1.608 24.296 1.00 98.31 95 GLU A C 1
ATOM 756 O O . GLU A 1 95 ? -12.240 1.471 25.493 1.00 98.31 95 GLU A O 1
ATOM 761 N N . ASN A 1 96 ? -12.843 2.133 23.435 1.00 98.25 96 ASN A N 1
ATOM 762 C CA . ASN A 1 96 ? -14.192 2.534 23.830 1.00 98.25 96 ASN A CA 1
ATOM 763 C C . ASN A 1 96 ? -15.031 1.322 24.248 1.00 98.25 96 ASN A C 1
ATOM 765 O O . ASN A 1 96 ? -15.662 1.355 25.305 1.00 98.25 96 ASN A O 1
ATOM 769 N N . LEU A 1 97 ? -14.977 0.238 23.471 1.00 98.44 97 LEU A N 1
ATOM 770 C CA . LEU A 1 97 ? -15.674 -1.008 23.789 1.00 98.44 97 LEU A CA 1
ATOM 771 C C . LEU A 1 97 ? -15.143 -1.643 25.079 1.00 98.44 97 LEU A C 1
ATOM 773 O O . LEU A 1 97 ? -15.926 -2.136 25.883 1.00 98.44 97 LEU A O 1
ATOM 777 N N . GLU A 1 98 ? -13.837 -1.589 25.340 1.00 98.25 98 GLU A N 1
ATOM 778 C CA . GLU A 1 98 ? -13.252 -2.078 26.595 1.00 98.25 98 GLU A CA 1
ATOM 779 C C . GLU A 1 98 ? -13.690 -1.252 27.813 1.00 98.25 98 GLU A C 1
ATOM 781 O O . GLU A 1 98 ? -13.849 -1.780 28.919 1.00 98.25 98 GLU A O 1
ATOM 786 N N . ARG A 1 99 ? -13.873 0.064 27.653 1.00 97.94 99 ARG A N 1
ATOM 787 C CA . ARG A 1 99 ? -14.438 0.919 28.711 1.00 97.94 99 ARG A CA 1
ATOM 788 C C . ARG A 1 99 ? -15.900 0.579 28.966 1.00 97.94 99 ARG A C 1
ATOM 790 O O . ARG A 1 99 ? -16.280 0.413 30.124 1.00 97.94 99 ARG A O 1
ATOM 797 N N . GLU A 1 100 ? -16.689 0.429 27.908 1.00 97.75 100 GLU A N 1
ATOM 798 C CA . GLU A 1 100 ? -18.099 0.055 28.006 1.00 97.75 100 GLU A CA 1
ATOM 799 C C . GLU A 1 100 ? -18.263 -1.332 28.633 1.00 97.75 100 GLU A C 1
ATOM 801 O O . GLU A 1 100 ? -19.025 -1.496 29.583 1.00 97.75 100 GLU A O 1
ATOM 806 N N . GLN A 1 101 ? -17.469 -2.313 28.200 1.00 97.69 101 GLN A N 1
ATOM 807 C CA . GLN A 1 101 ? -17.468 -3.653 28.775 1.00 97.69 101 GLN A CA 1
ATOM 808 C C . GLN A 1 101 ? -17.150 -3.619 30.274 1.00 97.69 101 GLN A C 1
ATOM 810 O O . GLN A 1 101 ? -17.817 -4.299 31.054 1.00 97.69 101 GLN A O 1
ATOM 815 N N . ARG A 1 102 ? -16.151 -2.832 30.698 1.00 97.69 102 ARG A N 1
ATOM 816 C CA . ARG A 1 102 ? -15.824 -2.666 32.125 1.00 97.69 102 ARG A CA 1
ATOM 817 C C . ARG A 1 102 ? -16.972 -2.037 32.904 1.00 97.69 102 ARG A C 1
ATOM 819 O O . ARG A 1 102 ? -17.320 -2.544 33.967 1.00 97.69 102 ARG A O 1
ATOM 826 N N . PHE A 1 103 ? -17.574 -0.978 32.369 1.00 97.12 103 PHE A N 1
ATOM 827 C CA . PHE A 1 103 ? -18.720 -0.323 32.993 1.00 97.12 103 PHE A CA 1
ATOM 828 C C . PHE A 1 103 ? -19.910 -1.278 33.146 1.00 97.12 103 PHE A C 1
ATOM 830 O O . PHE A 1 103 ? -20.489 -1.372 34.226 1.00 97.12 103 PHE A O 1
ATOM 837 N N . LEU A 1 104 ? -20.245 -2.024 32.091 1.00 96.81 104 LEU A N 1
ATOM 838 C CA . LEU A 1 104 ? -21.347 -2.983 32.106 1.00 96.81 104 LEU A CA 1
ATOM 839 C C . LEU A 1 104 ? -21.085 -4.138 33.076 1.00 96.81 104 LEU A C 1
ATOM 841 O O . LEU A 1 104 ? -21.997 -4.513 33.805 1.00 96.81 104 LEU A O 1
ATOM 845 N N . LYS A 1 105 ? -19.853 -4.660 33.142 1.00 95.12 105 LYS A N 1
ATOM 846 C CA . LYS A 1 105 ? -19.469 -5.682 34.132 1.00 95.12 105 LYS A CA 1
ATOM 847 C C . LYS A 1 105 ? -19.651 -5.179 35.562 1.00 95.12 105 LYS A C 1
ATOM 849 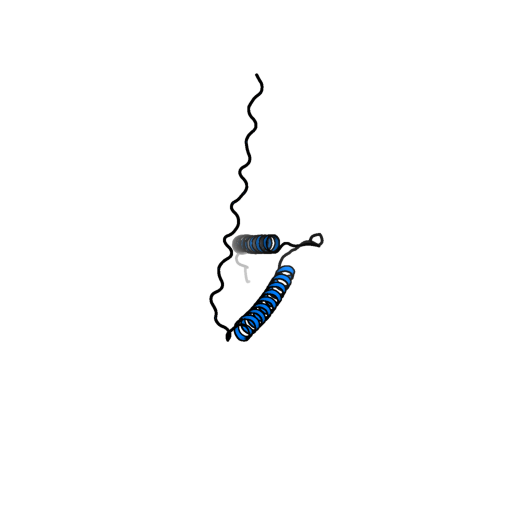O O . LYS A 1 105 ? -20.313 -5.846 36.347 1.00 95.12 105 LYS A O 1
ATOM 854 N N . TRP A 1 106 ? -19.141 -3.985 35.866 1.00 95.25 106 TRP A N 1
ATOM 855 C CA . TRP A 1 106 ? -19.333 -3.359 37.177 1.00 95.25 106 TRP A CA 1
ATOM 856 C C . TRP A 1 106 ? -20.820 -3.146 37.495 1.00 95.25 106 TRP A C 1
ATOM 858 O O . TRP A 1 106 ? -21.285 -3.446 38.591 1.00 95.25 106 TRP A O 1
ATOM 868 N N . ARG A 1 107 ? -21.609 -2.674 36.521 1.00 94.12 107 ARG A N 1
ATOM 869 C CA . ARG A 1 107 ? -23.052 -2.472 36.704 1.00 94.12 107 ARG A CA 1
ATOM 870 C C . ARG A 1 107 ? -23.788 -3.787 36.957 1.00 94.12 107 ARG A C 1
ATOM 872 O O . ARG A 1 107 ? -24.731 -3.801 37.743 1.00 94.12 107 ARG A O 1
ATOM 879 N N . LEU A 1 108 ? -23.382 -4.856 36.283 1.00 95.06 108 LEU A N 1
ATOM 880 C CA . LEU A 1 108 ? -23.970 -6.180 36.425 1.00 95.06 108 LEU A CA 1
ATOM 881 C C . LEU A 1 108 ? -23.661 -6.777 37.805 1.00 95.06 108 LEU A C 1
ATOM 883 O O . LEU A 1 108 ? -24.581 -7.276 38.439 1.00 95.06 108 LEU A O 1
ATOM 887 N N . GLU A 1 109 ? -22.437 -6.618 38.312 1.00 93.06 109 GLU A N 1
ATOM 888 C CA . GLU A 1 109 ? -22.057 -6.998 39.684 1.00 93.06 109 GLU A CA 1
ATOM 889 C C . GLU A 1 109 ? -22.908 -6.263 40.736 1.00 93.06 109 GLU A C 1
ATOM 891 O O . GLU A 1 109 ? -23.476 -6.883 41.632 1.00 93.06 109 GLU A O 1
ATOM 896 N N . GLN A 1 110 ? -23.106 -4.951 40.568 1.00 90.31 110 GLN A N 1
ATOM 897 C CA . GLN A 1 110 ? -23.962 -4.154 41.458 1.00 90.31 110 GLN A CA 1
ATOM 898 C C . GLN A 1 110 ? -25.434 -4.594 41.442 1.00 90.31 110 GLN A C 1
ATOM 900 O O . GLN A 1 110 ? -26.126 -4.446 42.447 1.00 90.31 110 GLN A O 1
ATOM 905 N N . LEU A 1 111 ? -25.936 -5.071 40.298 1.00 90.69 111 LEU A N 1
ATOM 906 C CA . LEU A 1 111 ? -27.319 -5.533 40.148 1.00 90.69 111 LEU A CA 1
ATOM 907 C C . LEU A 1 111 ? -27.509 -6.989 40.579 1.00 90.69 111 LEU A C 1
ATOM 909 O O . LEU A 1 111 ? -28.613 -7.346 40.978 1.00 90.69 111 LEU A O 1
ATOM 913 N N . GLN A 1 112 ? -26.467 -7.818 40.492 1.00 81.69 112 GLN A N 1
ATOM 914 C CA . GLN A 1 112 ? -26.521 -9.204 40.949 1.00 81.69 112 GLN A CA 1
ATOM 915 C C . GLN A 1 112 ? -26.531 -9.316 42.476 1.00 81.69 112 GLN A C 1
ATOM 917 O O . GLN A 1 112 ? -27.006 -10.332 42.974 1.00 81.69 112 GLN A O 1
ATOM 922 N N . GLY A 1 113 ? -26.100 -8.275 43.207 1.00 60.28 113 GLY A N 1
ATOM 923 C CA . GLY A 1 113 ? -26.004 -8.304 44.669 1.00 60.28 113 GLY A CA 1
ATOM 924 C C . GLY A 1 113 ? -25.065 -9.419 45.154 1.00 60.28 113 GLY A C 1
ATOM 925 O O . GLY A 1 113 ? -24.626 -10.256 44.363 1.00 60.28 113 GLY A O 1
ATOM 926 N N . PRO A 1 114 ? -24.694 -9.469 46.444 1.00 58.62 114 PRO A N 1
ATOM 927 C CA . PRO A 1 114 ? -24.106 -10.692 46.967 1.00 58.62 114 PRO A CA 1
ATOM 928 C C . PRO A 1 114 ? -25.133 -11.803 46.733 1.00 58.62 114 PRO A C 1
ATOM 930 O O . PRO A 1 114 ? -26.248 -11.718 47.242 1.00 58.62 114 PRO A O 1
ATOM 933 N N . GLN A 1 115 ? -24.782 -12.815 45.932 1.00 54.06 115 GLN A N 1
ATOM 934 C CA . GLN A 1 115 ? -25.489 -14.086 45.999 1.00 54.06 115 GLN A CA 1
ATOM 935 C C . GLN A 1 115 ? -25.509 -14.454 47.481 1.00 54.06 115 GLN A C 1
ATOM 937 O O . GLN A 1 115 ? -24.449 -14.680 48.068 1.00 54.06 115 GLN A O 1
ATOM 942 N N . GLU A 1 116 ? -26.694 -14.458 48.087 1.00 48.44 116 GLU A N 1
ATOM 943 C CA . GLU A 1 116 ? -26.938 -15.242 49.284 1.00 48.44 116 GLU A CA 1
ATOM 944 C C . GLU A 1 116 ? -26.617 -16.683 48.878 1.00 48.44 116 GLU A C 1
ATOM 946 O O . GLU A 1 116 ? -27.412 -17.377 48.250 1.00 48.44 116 GLU A O 1
ATOM 951 N N . MET A 1 117 ? -25.358 -17.070 49.081 1.00 46.84 117 MET A N 1
ATOM 952 C CA . MET A 1 117 ? -24.956 -18.461 49.112 1.00 46.84 117 MET A CA 1
ATOM 953 C C . MET A 1 117 ? -25.378 -18.964 50.489 1.00 46.84 117 MET A C 1
ATOM 955 O O . MET A 1 117 ? -24.605 -18.880 51.444 1.00 46.84 117 MET A O 1
ATOM 959 N N . GLU A 1 118 ? -26.643 -19.371 50.578 1.00 42.09 118 GLU A N 1
ATOM 960 C CA . GLU A 1 118 ? -27.134 -20.328 51.575 1.00 42.09 118 GLU A CA 1
ATOM 961 C C . GLU A 1 118 ? -26.845 -21.756 51.093 1.00 42.09 118 GLU A C 1
ATOM 963 O O . GLU A 1 118 ? -27.025 -22.024 49.878 1.00 42.09 118 GLU A O 1
#